Protein AF-A0A2V5Q8S5-F1 (afdb_monomer_lite)

Sequence (86 aa):
MKESKREVTLPIGHAARLAFEIDAVRAGCCQAAQVLLNKTPSDEMELEECARLDDALAQAQRILKASVRRIMLSRIKRRTRRSRAR

Radius of gyration: 21.09 Å; chains: 1; bounding box: 43×21×61 Å

Structure (mmCIF, N/CA/C/O backbone):
data_AF-A0A2V5Q8S5-F1
#
_entry.id   AF-A0A2V5Q8S5-F1
#
loop_
_atom_site.group_PDB
_atom_site.id
_atom_site.type_symbol
_atom_site.label_atom_id
_atom_site.label_alt_id
_atom_site.label_comp_id
_atom_site.label_asym_id
_atom_site.label_entity_id
_atom_site.label_seq_id
_atom_site.pdbx_PDB_ins_code
_atom_site.Cartn_x
_atom_site.Cartn_y
_atom_site.Cartn_z
_atom_site.occupancy
_atom_site.B_iso_or_equiv
_atom_site.auth_seq_id
_atom_site.auth_comp_id
_atom_site.auth_asym_id
_atom_site.auth_atom_id
_at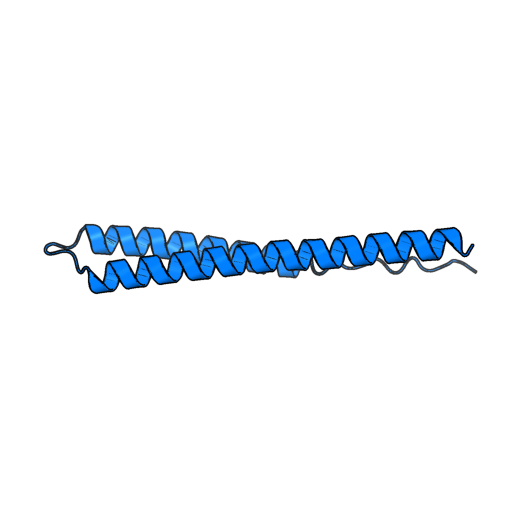om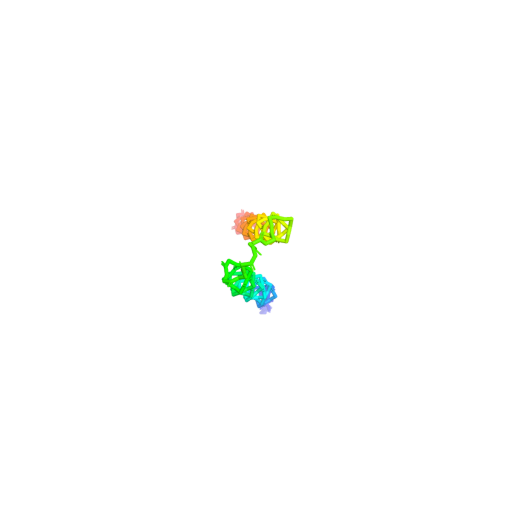_site.pdbx_PDB_model_num
ATOM 1 N N . MET A 1 1 ? 24.910 -15.099 -39.133 1.00 35.09 1 MET A N 1
ATOM 2 C CA . MET A 1 1 ? 24.815 -15.260 -37.664 1.00 35.09 1 MET A CA 1
ATOM 3 C C . MET A 1 1 ? 23.493 -14.675 -37.186 1.00 35.09 1 MET A C 1
ATOM 5 O O . MET A 1 1 ? 23.291 -13.476 -37.321 1.00 35.09 1 MET A O 1
ATOM 9 N N . LYS A 1 2 ? 22.557 -15.513 -36.722 1.00 42.88 2 LYS A N 1
ATOM 10 C CA . LYS A 1 2 ? 21.267 -15.054 -36.182 1.00 42.88 2 LYS A CA 1
ATOM 11 C C . LYS A 1 2 ? 21.501 -14.502 -34.776 1.00 42.88 2 LYS A C 1
ATOM 13 O O . LYS A 1 2 ? 21.837 -15.258 -33.872 1.00 42.88 2 LYS A O 1
ATOM 18 N N . GLU A 1 3 ? 21.352 -13.192 -34.607 1.00 49.47 3 GLU A N 1
ATOM 19 C CA . GLU A 1 3 ? 21.354 -12.555 -33.291 1.00 49.47 3 GLU A CA 1
ATOM 20 C C . GLU A 1 3 ? 20.166 -13.077 -32.488 1.00 49.47 3 GLU A C 1
ATOM 22 O O . GLU A 1 3 ? 19.009 -12.742 -32.747 1.00 49.47 3 GLU A O 1
ATOM 27 N N . SER A 1 4 ? 20.462 -13.934 -31.518 1.00 47.75 4 SER A N 1
ATOM 28 C CA . SER A 1 4 ? 19.530 -14.365 -30.492 1.00 47.75 4 SER A CA 1
ATOM 29 C C . SER A 1 4 ? 19.037 -13.126 -29.745 1.00 47.75 4 SER A C 1
ATOM 31 O O . SER A 1 4 ? 19.730 -12.549 -28.903 1.00 47.75 4 SER A O 1
ATOM 33 N N . LYS A 1 5 ? 17.819 -12.682 -30.083 1.00 52.50 5 LYS A N 1
ATOM 34 C CA . LYS A 1 5 ? 17.050 -11.729 -29.283 1.00 52.50 5 LYS A CA 1
ATOM 35 C C . LYS A 1 5 ? 16.890 -12.355 -27.900 1.00 52.50 5 LYS A C 1
ATOM 37 O O . LYS A 1 5 ? 15.988 -13.153 -27.691 1.00 52.50 5 LYS A O 1
ATOM 42 N N . ARG A 1 6 ? 17.790 -12.029 -26.967 1.00 57.50 6 ARG A N 1
ATOM 43 C CA . ARG A 1 6 ? 17.583 -12.292 -25.542 1.00 57.50 6 ARG A CA 1
ATOM 44 C C . ARG A 1 6 ? 16.285 -11.591 -25.175 1.00 57.50 6 ARG A C 1
ATOM 46 O O . ARG A 1 6 ? 16.262 -10.360 -25.100 1.00 57.50 6 ARG A O 1
ATOM 53 N N . GLU A 1 7 ? 15.213 -12.366 -25.040 1.00 53.81 7 GLU A N 1
ATOM 54 C CA . GLU A 1 7 ? 13.963 -11.882 -24.483 1.00 53.81 7 GLU A CA 1
ATOM 55 C C . GLU A 1 7 ? 14.297 -11.233 -23.153 1.00 53.81 7 GLU A C 1
ATOM 57 O O . GLU A 1 7 ? 14.877 -11.825 -22.244 1.00 53.81 7 GLU A O 1
ATOM 62 N N . VAL A 1 8 ? 14.033 -9.939 -23.101 1.00 54.75 8 VAL A N 1
ATOM 63 C CA . VAL A 1 8 ? 14.261 -9.151 -21.913 1.00 54.75 8 VAL A CA 1
ATOM 64 C C . VAL A 1 8 ? 13.123 -9.511 -20.967 1.00 54.75 8 VAL A C 1
ATOM 66 O O . VAL A 1 8 ? 12.089 -8.849 -20.965 1.00 54.75 8 VAL A O 1
ATOM 69 N N . THR A 1 9 ? 13.306 -10.566 -20.174 1.00 56.72 9 THR A N 1
ATOM 70 C CA . THR A 1 9 ? 12.436 -10.886 -19.044 1.00 56.72 9 THR A CA 1
ATOM 71 C C . THR A 1 9 ? 12.496 -9.702 -18.085 1.00 56.72 9 THR A C 1
ATOM 73 O O . THR A 1 9 ? 13.494 -9.397 -17.425 1.00 56.72 9 THR A O 1
ATOM 76 N N . LEU A 1 10 ? 11.448 -8.889 -18.123 1.00 55.34 10 LEU A N 1
ATOM 77 C CA . LEU A 1 10 ? 11.242 -7.846 -17.138 1.00 55.34 10 LEU A CA 1
ATOM 78 C C . LEU A 1 10 ? 10.829 -8.537 -15.835 1.00 55.34 10 LEU A C 1
ATOM 80 O O . LEU A 1 10 ? 9.982 -9.427 -15.885 1.00 55.34 10 LEU A O 1
ATOM 84 N N . PRO A 1 11 ? 11.285 -8.077 -14.660 1.00 65.12 11 PRO A N 1
ATOM 85 C CA . PRO A 1 11 ? 10.664 -8.472 -13.404 1.00 65.12 11 PRO A CA 1
ATOM 86 C C . PRO A 1 11 ? 9.291 -7.787 -13.246 1.00 65.12 11 PRO A C 1
ATOM 88 O O . PRO A 1 11 ? 8.911 -7.444 -12.134 1.00 65.12 11 PRO A O 1
ATOM 91 N N . ILE A 1 12 ? 8.547 -7.551 -14.345 1.00 69.12 12 ILE A N 1
ATOM 92 C CA . ILE A 1 12 ? 7.164 -7.058 -14.292 1.00 69.12 12 ILE A CA 1
ATOM 93 C C . ILE A 1 12 ? 6.351 -8.001 -13.413 1.00 69.12 12 ILE A C 1
ATOM 95 O O . ILE A 1 12 ? 5.603 -7.510 -12.585 1.00 69.12 12 ILE A O 1
ATOM 99 N N . GLY A 1 13 ? 6.561 -9.319 -13.519 1.00 80.94 13 GLY A N 1
ATOM 100 C CA . GLY A 1 13 ? 5.885 -10.290 -12.656 1.00 80.94 13 GLY A CA 1
ATOM 101 C C . GLY A 1 13 ? 6.137 -10.034 -11.168 1.00 80.94 13 GLY A C 1
ATOM 102 O O . GLY A 1 13 ? 5.191 -9.954 -10.395 1.00 80.94 13 GLY A O 1
ATOM 103 N N . HIS A 1 14 ? 7.391 -9.812 -10.767 1.00 84.38 14 HIS A N 1
ATOM 104 C CA . HIS A 1 14 ? 7.723 -9.526 -9.367 1.00 84.38 14 HIS A CA 1
ATOM 105 C C . HIS A 1 14 ? 7.202 -8.166 -8.900 1.00 84.38 14 HIS A C 1
ATOM 107 O O . HIS A 1 14 ? 6.666 -8.064 -7.805 1.00 84.38 14 HIS A O 1
ATOM 113 N N . ALA A 1 15 ? 7.328 -7.121 -9.721 1.00 89.62 15 ALA A N 1
ATOM 114 C CA . ALA A 1 15 ? 6.818 -5.801 -9.368 1.00 89.62 15 ALA A CA 1
ATOM 115 C C . ALA A 1 15 ? 5.282 -5.777 -9.295 1.00 89.62 15 ALA A C 1
ATOM 117 O O . ALA A 1 15 ? 4.726 -5.148 -8.404 1.00 89.62 15 ALA A O 1
ATOM 118 N N . ALA A 1 16 ? 4.598 -6.479 -10.200 1.00 88.38 16 ALA A N 1
ATOM 119 C CA . ALA A 1 16 ? 3.148 -6.636 -10.170 1.00 88.38 16 ALA A CA 1
ATOM 120 C C . ALA A 1 16 ? 2.701 -7.435 -8.943 1.00 88.38 16 ALA A C 1
ATOM 122 O O . ALA A 1 16 ? 1.754 -7.035 -8.275 1.00 88.38 16 ALA A O 1
ATOM 123 N N . ARG A 1 17 ? 3.423 -8.509 -8.600 1.00 92.62 17 ARG A N 1
ATOM 124 C CA . ARG A 1 17 ? 3.177 -9.282 -7.381 1.00 92.62 17 ARG A CA 1
ATOM 125 C C . ARG A 1 17 ? 3.322 -8.425 -6.124 1.00 92.62 17 ARG A C 1
ATOM 127 O O . ARG A 1 17 ? 2.416 -8.423 -5.307 1.00 92.62 17 ARG A O 1
ATOM 134 N N . LEU A 1 18 ? 4.403 -7.653 -6.003 1.00 93.69 18 LEU A N 1
ATOM 135 C CA . LEU A 1 18 ? 4.593 -6.743 -4.868 1.00 93.69 18 LEU A CA 1
ATOM 136 C C . LEU A 1 18 ? 3.503 -5.669 -4.804 1.00 93.69 18 LEU A C 1
ATOM 138 O O . LEU A 1 18 ? 3.038 -5.340 -3.721 1.00 93.69 18 LEU A O 1
ATOM 142 N N . ALA A 1 19 ? 3.080 -5.123 -5.947 1.00 94.31 19 ALA A N 1
ATOM 143 C CA . ALA A 1 19 ? 1.977 -4.168 -5.978 1.00 94.31 19 ALA A CA 1
ATOM 144 C C . ALA A 1 19 ? 0.669 -4.804 -5.478 1.00 94.31 19 ALA A C 1
ATOM 146 O O . ALA A 1 19 ? -0.011 -4.203 -4.656 1.00 94.31 19 ALA A O 1
ATOM 147 N N . PHE A 1 20 ? 0.372 -6.030 -5.917 1.00 94.56 20 PHE A N 1
ATOM 148 C CA . PHE A 1 20 ? -0.791 -6.790 -5.464 1.00 94.56 20 PHE A CA 1
ATOM 149 C C . PHE A 1 20 ? -0.736 -7.098 -3.963 1.00 94.56 20 PHE A C 1
ATOM 151 O O . PHE A 1 20 ? -1.724 -6.911 -3.264 1.00 94.56 20 PHE A O 1
ATOM 158 N N . GLU A 1 21 ? 0.420 -7.532 -3.457 1.00 96.38 21 GLU A N 1
ATOM 159 C CA . GLU A 1 21 ? 0.624 -7.791 -2.028 1.00 96.38 21 GLU A CA 1
ATOM 160 C C . GLU A 1 21 ? 0.434 -6.508 -1.201 1.00 96.38 21 GLU A C 1
ATOM 162 O O . GLU A 1 21 ? -0.258 -6.541 -0.189 1.00 96.38 21 GLU A O 1
ATOM 167 N N . ILE A 1 22 ? 0.954 -5.360 -1.657 1.00 96.69 22 ILE A N 1
ATOM 168 C CA . ILE A 1 22 ? 0.721 -4.062 -1.001 1.00 96.69 22 ILE A CA 1
ATOM 169 C C . ILE A 1 22 ? -0.773 -3.725 -0.975 1.00 96.69 22 ILE A C 1
ATOM 171 O O . ILE A 1 22 ? -1.299 -3.385 0.083 1.00 96.69 22 ILE A O 1
ATOM 175 N N . ASP A 1 23 ? -1.465 -3.831 -2.111 1.00 96.12 23 ASP A N 1
ATOM 176 C CA . ASP A 1 23 ? -2.891 -3.503 -2.199 1.00 96.12 23 ASP A CA 1
ATOM 177 C C . ASP A 1 23 ? -3.742 -4.434 -1.308 1.00 96.12 23 ASP A C 1
ATOM 179 O O . ASP A 1 23 ? -4.674 -3.974 -0.645 1.00 96.12 23 ASP A O 1
ATOM 183 N N . ALA A 1 24 ? -3.383 -5.719 -1.214 1.00 97.00 24 ALA A N 1
ATOM 184 C CA . ALA A 1 24 ? -4.034 -6.677 -0.322 1.00 97.00 24 ALA A CA 1
ATOM 185 C C . ALA A 1 24 ? -3.864 -6.304 1.161 1.00 97.00 24 ALA A C 1
ATOM 187 O O . ALA A 1 24 ? -4.832 -6.344 1.921 1.00 97.00 24 ALA A O 1
ATOM 188 N N . VAL A 1 25 ? -2.660 -5.894 1.579 1.00 96.94 25 VAL A N 1
ATOM 189 C CA . VAL A 1 25 ? -2.418 -5.463 2.967 1.00 96.94 25 VAL A CA 1
ATOM 190 C C . VAL A 1 25 ? -3.167 -4.163 3.278 1.00 96.94 25 VAL A C 1
ATOM 192 O O . VAL A 1 25 ? -3.742 -4.044 4.359 1.00 96.94 25 VAL A O 1
ATOM 195 N N . ARG A 1 26 ? -3.243 -3.216 2.333 1.00 96.06 26 ARG A N 1
ATOM 196 C CA . ARG A 1 26 ? -4.033 -1.982 2.512 1.00 96.06 26 ARG A CA 1
ATOM 197 C C . ARG A 1 26 ? -5.514 -2.278 2.724 1.00 96.06 26 ARG A C 1
ATOM 199 O O . ARG A 1 26 ? -6.116 -1.741 3.649 1.00 96.06 26 ARG A O 1
ATOM 206 N N . ALA A 1 27 ? -6.081 -3.189 1.931 1.00 95.62 27 ALA A N 1
ATOM 207 C CA . ALA A 1 27 ? -7.453 -3.650 2.135 1.00 95.62 27 ALA A CA 1
ATOM 208 C C . ALA A 1 27 ? -7.644 -4.269 3.533 1.00 95.62 27 ALA A C 1
ATOM 210 O O . ALA A 1 27 ? -8.653 -4.007 4.189 1.00 95.62 27 ALA A 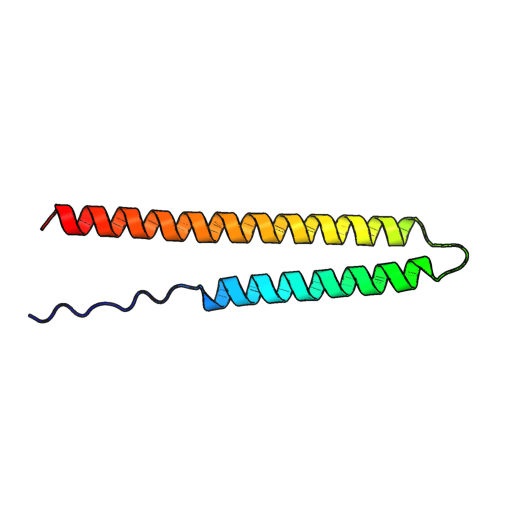O 1
ATOM 211 N N . GLY A 1 28 ? -6.650 -5.025 4.013 1.00 95.50 28 GLY A N 1
ATOM 212 C CA . GLY A 1 28 ? -6.603 -5.542 5.381 1.00 95.50 28 GLY A CA 1
ATOM 213 C C . GLY A 1 28 ? -6.606 -4.444 6.452 1.00 95.50 28 GLY A C 1
ATOM 214 O O . GLY A 1 28 ? -7.375 -4.550 7.405 1.00 95.50 28 GLY A O 1
ATOM 215 N N . CYS A 1 29 ? -5.832 -3.360 6.290 1.00 95.44 29 CYS A N 1
ATOM 216 C CA . CYS A 1 29 ? -5.867 -2.245 7.252 1.00 95.44 29 CYS A CA 1
ATOM 217 C C . CYS A 1 29 ? -7.233 -1.557 7.252 1.00 95.44 29 CYS A C 1
ATOM 219 O O . CYS A 1 29 ? -7.775 -1.298 8.318 1.00 95.44 29 CYS A O 1
ATOM 221 N N . CYS A 1 30 ? -7.856 -1.333 6.089 1.00 93.31 30 CYS A N 1
ATOM 222 C CA . CYS A 1 30 ? -9.205 -0.755 6.045 1.00 93.31 30 CYS A CA 1
ATOM 223 C C . CYS A 1 30 ? -10.229 -1.614 6.805 1.00 93.31 30 CYS A C 1
ATOM 225 O O . CYS A 1 30 ? -11.073 -1.082 7.526 1.00 93.31 30 CYS A O 1
ATOM 227 N N . GLN A 1 31 ? -10.144 -2.941 6.678 1.00 95.75 31 GLN A N 1
ATOM 228 C CA . GLN A 1 31 ? -10.993 -3.861 7.438 1.00 95.75 31 GLN A CA 1
ATOM 229 C C . GLN A 1 31 ? -10.704 -3.782 8.944 1.00 95.75 31 GLN A C 1
ATOM 231 O O . GLN A 1 31 ? -11.640 -3.698 9.738 1.00 95.75 31 GLN A O 1
ATOM 236 N N . ALA A 1 32 ? -9.428 -3.757 9.341 1.00 93.69 32 ALA A N 1
ATOM 237 C CA . ALA A 1 32 ? -9.029 -3.617 10.741 1.00 93.69 32 ALA A CA 1
ATOM 238 C C . ALA A 1 32 ? -9.513 -2.287 11.343 1.00 93.69 32 ALA A C 1
ATOM 240 O O . ALA A 1 32 ? -10.124 -2.285 12.409 1.00 93.69 32 ALA A O 1
ATOM 241 N N . ALA A 1 33 ? -9.340 -1.174 10.626 1.00 94.12 33 ALA A N 1
ATOM 242 C CA . ALA A 1 33 ? -9.841 0.138 11.019 1.00 94.12 33 ALA A CA 1
ATOM 243 C C . ALA A 1 33 ? -11.360 0.125 11.229 1.00 94.12 33 ALA A C 1
ATOM 245 O O . ALA A 1 33 ? -11.841 0.648 12.229 1.00 94.12 33 ALA A O 1
ATOM 246 N N . GLN A 1 34 ? -12.123 -0.529 10.346 1.00 94.56 34 GLN A N 1
ATOM 247 C CA . GLN A 1 34 ? -13.572 -0.652 10.516 1.00 94.56 34 GLN A CA 1
ATOM 248 C C . GLN A 1 34 ? -13.944 -1.422 11.791 1.00 94.56 34 GLN A C 1
ATOM 250 O O . GLN A 1 34 ? -14.879 -1.039 12.492 1.00 94.56 34 GLN A O 1
ATOM 255 N N . VAL A 1 35 ? -13.217 -2.496 12.110 1.00 95.25 35 VAL A N 1
ATOM 256 C CA . VAL A 1 35 ? -13.422 -3.254 13.353 1.00 95.25 35 VAL A CA 1
ATOM 257 C C . VAL A 1 35 ? -13.101 -2.393 14.575 1.00 95.25 35 VAL A C 1
ATOM 259 O O . VAL A 1 35 ? -13.853 -2.422 15.546 1.00 95.25 35 VAL A O 1
ATOM 262 N N . LEU A 1 36 ? -12.020 -1.611 14.527 1.00 93.81 36 LEU A N 1
ATOM 263 C CA . LEU A 1 36 ? -11.615 -0.708 15.606 1.00 93.81 36 LEU A CA 1
ATOM 264 C C . LEU A 1 36 ? -12.621 0.431 15.824 1.00 93.81 36 LEU A C 1
ATOM 266 O O . LEU A 1 36 ? -12.956 0.723 16.968 1.00 93.81 36 LEU A O 1
ATOM 270 N N . LEU A 1 37 ? -13.160 1.012 14.749 1.00 93.44 37 LEU A N 1
ATOM 271 C CA . LEU A 1 37 ? -14.197 2.051 14.807 1.00 93.44 37 LEU A CA 1
ATOM 272 C C . LEU A 1 37 ? -15.515 1.552 15.409 1.00 93.44 37 LEU A C 1
ATOM 274 O O . LEU A 1 37 ? -16.259 2.332 15.994 1.00 93.44 37 LEU A O 1
ATOM 278 N N . ASN A 1 38 ? -15.807 0.258 15.273 1.00 93.56 38 ASN A N 1
ATOM 279 C CA . ASN A 1 38 ? -17.012 -0.349 15.833 1.00 93.56 38 ASN A CA 1
ATOM 280 C C . ASN A 1 38 ? -16.878 -0.684 17.333 1.00 93.56 38 ASN A C 1
ATOM 282 O O . ASN A 1 38 ? -17.871 -1.073 17.948 1.00 93.56 38 ASN A O 1
ATOM 286 N N . LYS A 1 39 ? -15.680 -0.569 17.929 1.00 93.00 39 LYS A N 1
ATOM 287 C CA . LYS A 1 39 ? -15.491 -0.734 19.378 1.00 93.00 39 LYS A CA 1
ATOM 288 C C . LYS A 1 39 ? -15.954 0.526 20.112 1.00 93.00 39 LYS A C 1
ATOM 290 O O . LYS A 1 39 ? -15.664 1.640 19.684 1.00 93.00 39 LYS A O 1
ATOM 295 N N . THR A 1 40 ? -16.630 0.345 21.245 1.00 86.69 40 THR A N 1
ATOM 296 C CA . THR A 1 40 ? -17.055 1.436 22.135 1.00 86.69 40 THR A CA 1
ATOM 297 C C . THR A 1 40 ? -16.513 1.199 23.551 1.00 86.69 40 THR A C 1
ATOM 299 O O . THR A 1 40 ? -16.934 0.235 24.194 1.00 86.69 40 THR A O 1
ATOM 302 N N . PRO A 1 41 ? -15.614 2.061 24.067 1.00 86.75 41 PRO A N 1
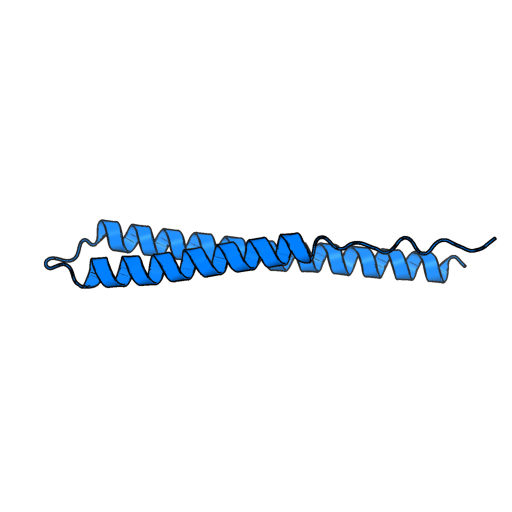ATOM 303 C CA . PRO A 1 41 ? -15.000 3.206 23.385 1.00 86.75 41 PRO A CA 1
ATOM 304 C C . PRO A 1 41 ? -14.041 2.770 22.265 1.00 86.75 41 PRO A C 1
ATOM 306 O O . PRO A 1 41 ? -13.486 1.671 22.302 1.00 86.75 41 PRO A O 1
ATOM 309 N N . SER A 1 42 ? -13.866 3.632 21.265 1.00 88.00 42 SER A N 1
ATOM 310 C CA . SER A 1 42 ? -12.889 3.414 20.199 1.00 88.00 42 SER A CA 1
ATOM 311 C C . SER A 1 42 ? -11.475 3.518 20.761 1.00 88.00 42 SER A C 1
ATOM 313 O O . SER A 1 42 ? -11.180 4.429 21.535 1.00 88.00 42 SER A O 1
ATOM 315 N N . ASP A 1 43 ? -10.601 2.606 20.348 1.00 92.44 43 ASP A N 1
ATOM 316 C CA . ASP A 1 43 ? -9.189 2.636 20.720 1.00 92.44 43 ASP A CA 1
ATOM 317 C C . ASP A 1 43 ? -8.425 3.563 19.763 1.00 92.44 43 ASP A C 1
ATOM 319 O O . ASP A 1 43 ? -8.108 3.194 18.630 1.00 92.44 43 ASP A O 1
ATOM 323 N N . GLU A 1 44 ? -8.194 4.803 20.198 1.00 92.06 44 GLU A N 1
ATOM 324 C CA . GLU A 1 44 ? -7.520 5.830 19.394 1.00 92.06 44 GLU A CA 1
ATOM 325 C C . GLU A 1 44 ? -6.080 5.443 19.033 1.00 92.06 44 GLU A C 1
ATOM 327 O O . GLU A 1 44 ? -5.620 5.760 17.936 1.00 92.06 44 GLU A O 1
ATOM 332 N N . MET A 1 45 ? -5.386 4.718 19.915 1.00 95.00 45 MET A N 1
ATOM 333 C CA . MET A 1 45 ? -3.999 4.307 19.696 1.00 95.00 45 MET A CA 1
ATOM 334 C C . MET A 1 45 ? -3.907 3.277 18.566 1.00 95.00 45 MET A C 1
ATOM 336 O O . MET A 1 45 ? -3.080 3.413 17.664 1.00 95.00 45 MET A O 1
ATOM 340 N N . GLU A 1 46 ? -4.792 2.281 18.580 1.00 94.25 46 GLU A N 1
ATOM 341 C CA . GLU A 1 46 ? -4.882 1.269 17.520 1.00 94.25 46 GLU A CA 1
ATOM 342 C C . GLU A 1 46 ? -5.294 1.890 16.171 1.00 94.25 46 GLU A C 1
ATOM 344 O O . GLU A 1 46 ? -4.795 1.503 15.109 1.00 94.25 46 GLU A O 1
ATOM 349 N N . LEU A 1 47 ? -6.182 2.892 16.188 1.00 94.38 47 LEU A N 1
ATOM 350 C CA . LEU A 1 47 ? -6.568 3.632 14.981 1.00 94.38 47 LEU A CA 1
ATOM 351 C C . LEU A 1 47 ? -5.400 4.441 14.406 1.00 94.38 47 LEU A C 1
ATOM 353 O O . LEU A 1 47 ? -5.194 4.434 13.189 1.00 94.38 47 LEU A O 1
ATOM 357 N N . GLU A 1 48 ? -4.615 5.099 15.261 1.00 95.75 48 GLU A N 1
ATOM 358 C CA . GLU A 1 48 ? -3.401 5.797 14.839 1.00 95.75 48 GLU A CA 1
ATOM 359 C C . GLU A 1 48 ? -2.372 4.816 14.256 1.00 95.75 48 GLU A C 1
ATOM 361 O O . GLU A 1 48 ? -1.742 5.103 13.235 1.00 95.75 48 GLU A O 1
ATOM 366 N N . GLU A 1 49 ? -2.221 3.630 14.847 1.00 95.31 49 GLU A N 1
ATOM 367 C CA . GLU A 1 49 ? -1.320 2.608 14.321 1.00 95.31 49 GLU A CA 1
ATOM 368 C C . GLU A 1 49 ? -1.743 2.107 12.933 1.00 95.31 49 GLU A C 1
ATOM 370 O O . GLU A 1 49 ? -0.896 2.056 12.033 1.00 95.31 49 GLU A O 1
ATOM 375 N N . CYS A 1 50 ? -3.033 1.828 12.699 1.00 95.38 50 CYS A N 1
ATOM 376 C CA . CYS A 1 50 ? -3.489 1.466 11.349 1.00 95.38 50 CYS A CA 1
ATOM 377 C C . CYS A 1 50 ? -3.315 2.625 10.354 1.00 95.38 50 CYS A C 1
ATOM 379 O O . CYS A 1 50 ? -2.895 2.392 9.219 1.00 95.38 50 CYS A O 1
ATOM 381 N N . ALA A 1 51 ? -3.534 3.879 10.762 1.00 94.50 51 ALA A N 1
ATOM 382 C CA . ALA A 1 51 ? -3.261 5.027 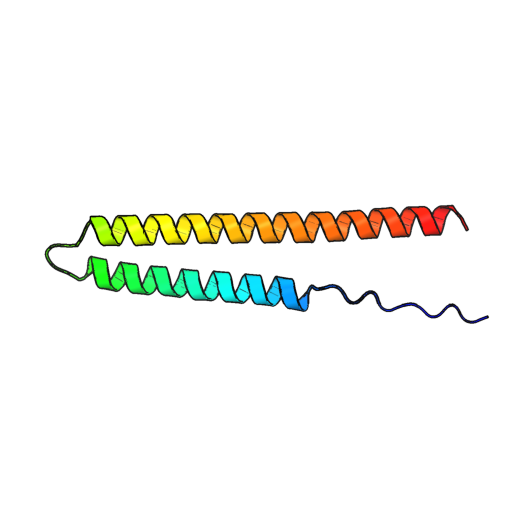9.896 1.00 94.50 51 ALA A CA 1
ATOM 383 C C . ALA A 1 51 ? -1.776 5.092 9.481 1.00 94.50 51 ALA A C 1
ATOM 385 O O . ALA A 1 51 ? -1.465 5.202 8.292 1.00 94.50 51 ALA A O 1
ATOM 386 N N . ARG A 1 52 ? -0.849 4.924 10.437 1.00 97.06 52 ARG A N 1
ATOM 387 C CA . ARG A 1 52 ? 0.599 4.879 10.158 1.00 97.06 52 ARG A CA 1
ATOM 388 C C . ARG A 1 52 ? 0.978 3.719 9.236 1.00 97.06 52 ARG A C 1
ATOM 390 O O . ARG A 1 52 ? 1.854 3.877 8.380 1.00 97.06 52 ARG A O 1
ATOM 397 N N . LEU A 1 53 ? 0.328 2.564 9.385 1.00 96.50 53 LEU A N 1
ATOM 398 C CA . LEU A 1 53 ? 0.547 1.411 8.513 1.00 96.50 53 LEU A CA 1
ATOM 399 C C . LEU A 1 53 ? 0.093 1.694 7.070 1.00 96.50 53 LEU A C 1
ATOM 401 O O . LEU A 1 53 ? 0.851 1.405 6.139 1.00 96.50 53 LEU A O 1
ATOM 405 N N . ASP A 1 54 ? -1.093 2.279 6.858 1.00 95.81 54 ASP A N 1
ATOM 406 C CA . ASP A 1 54 ? -1.562 2.616 5.502 1.00 95.81 54 ASP A CA 1
ATOM 407 C C . ASP A 1 54 ? -0.650 3.647 4.821 1.00 95.81 54 ASP A C 1
ATOM 409 O O . ASP A 1 54 ? -0.295 3.483 3.649 1.00 95.81 54 ASP A O 1
ATOM 413 N N . ASP A 1 55 ? -0.178 4.652 5.563 1.00 96.81 55 ASP A N 1
ATOM 414 C CA . ASP A 1 55 ? 0.770 5.647 5.051 1.00 96.81 55 ASP A CA 1
ATOM 415 C C . ASP A 1 55 ? 2.089 5.011 4.589 1.00 96.81 55 ASP A C 1
ATOM 417 O O . ASP A 1 55 ? 2.604 5.325 3.501 1.00 96.81 55 ASP A O 1
ATOM 421 N N . ALA A 1 56 ? 2.622 4.071 5.376 1.00 97.62 56 ALA A N 1
ATOM 422 C CA . ALA A 1 56 ? 3.822 3.319 5.024 1.00 97.62 56 ALA A CA 1
ATOM 423 C C . ALA A 1 56 ? 3.608 2.470 3.757 1.00 97.62 56 ALA A C 1
ATOM 425 O O . ALA A 1 56 ? 4.455 2.465 2.854 1.00 97.62 56 ALA A O 1
ATOM 426 N N . LEU A 1 57 ? 2.453 1.809 3.626 1.00 97.19 57 LEU A N 1
ATOM 427 C CA . LEU A 1 57 ? 2.092 1.031 2.435 1.00 97.19 57 LEU A CA 1
ATOM 428 C C . LEU A 1 57 ? 1.937 1.925 1.197 1.00 97.19 57 LEU A C 1
ATOM 430 O O . LEU A 1 57 ? 2.453 1.606 0.118 1.00 97.19 57 LEU A O 1
ATOM 434 N N . ALA A 1 58 ? 1.308 3.092 1.342 1.00 95.75 58 ALA A N 1
ATOM 435 C CA . ALA A 1 58 ? 1.201 4.084 0.278 1.00 95.75 58 ALA A CA 1
ATOM 436 C C . ALA A 1 58 ? 2.584 4.613 -0.150 1.00 95.75 58 ALA A C 1
ATOM 438 O O . ALA A 1 58 ? 2.846 4.843 -1.339 1.00 95.75 58 ALA A O 1
ATOM 439 N N . GLN A 1 59 ? 3.512 4.797 0.794 1.00 97.62 59 GLN A N 1
ATOM 440 C CA . GLN A 1 59 ? 4.899 5.147 0.488 1.00 97.62 59 GLN A CA 1
ATOM 441 C C . GLN A 1 59 ? 5.625 4.020 -0.262 1.00 97.62 59 GLN A C 1
ATOM 443 O O . GLN A 1 59 ? 6.251 4.288 -1.294 1.00 97.62 59 GLN A O 1
ATOM 448 N N . ALA A 1 60 ? 5.485 2.769 0.179 1.00 96.62 60 ALA A N 1
ATOM 449 C CA . ALA A 1 60 ? 6.062 1.606 -0.493 1.00 96.62 60 ALA A CA 1
ATOM 450 C C . ALA A 1 60 ? 5.579 1.497 -1.952 1.00 96.62 60 ALA A C 1
ATOM 452 O O . ALA A 1 60 ? 6.388 1.336 -2.873 1.00 96.62 60 ALA A O 1
ATOM 453 N N . GLN A 1 61 ? 4.279 1.699 -2.196 1.00 95.88 61 GLN A N 1
ATOM 454 C CA . GLN A 1 61 ? 3.702 1.678 -3.542 1.00 95.88 61 GLN A CA 1
ATOM 455 C C . GLN A 1 61 ? 4.281 2.785 -4.441 1.00 95.88 61 GLN A C 1
ATOM 457 O O . GLN A 1 61 ? 4.578 2.552 -5.620 1.00 95.88 61 GLN A O 1
ATOM 462 N N . ARG A 1 62 ? 4.489 3.994 -3.898 1.00 96.31 62 ARG A N 1
ATOM 463 C CA . ARG A 1 62 ? 5.137 5.109 -4.617 1.00 96.31 62 ARG A CA 1
ATOM 464 C C . ARG A 1 62 ? 6.582 4.774 -4.995 1.00 96.31 62 ARG A C 1
ATOM 466 O O . ARG A 1 62 ? 6.977 4.994 -6.145 1.00 96.31 62 ARG A O 1
ATOM 473 N N . ILE A 1 63 ? 7.350 4.198 -4.070 1.00 97.06 63 ILE A N 1
ATOM 474 C CA . ILE A 1 63 ? 8.744 3.784 -4.301 1.00 97.06 63 ILE A CA 1
ATOM 475 C C . ILE A 1 63 ? 8.822 2.698 -5.377 1.00 97.06 63 ILE A C 1
ATOM 477 O O . ILE A 1 63 ? 9.660 2.783 -6.284 1.00 97.06 63 ILE A O 1
ATOM 481 N N . LEU A 1 64 ? 7.927 1.710 -5.329 1.00 94.31 64 LEU A N 1
ATOM 482 C CA . LEU A 1 64 ? 7.849 0.642 -6.322 1.00 94.31 64 LEU A CA 1
ATOM 483 C C . LEU A 1 64 ? 7.586 1.207 -7.725 1.00 94.31 64 LEU A C 1
ATOM 485 O O . LEU A 1 64 ? 8.352 0.935 -8.655 1.00 94.31 64 LEU A O 1
ATOM 489 N N . LYS A 1 65 ? 6.572 2.073 -7.872 1.00 92.81 65 LYS A N 1
ATOM 490 C CA . LYS A 1 65 ? 6.248 2.749 -9.143 1.00 92.81 65 LYS A CA 1
ATOM 491 C C . LYS A 1 65 ? 7.439 3.548 -9.683 1.00 92.81 65 LYS A C 1
ATOM 493 O O . LYS A 1 65 ? 7.792 3.426 -10.860 1.00 92.81 65 LYS A O 1
ATOM 498 N N . ALA A 1 66 ? 8.099 4.332 -8.829 1.00 94.88 66 ALA A N 1
ATOM 499 C CA . ALA A 1 66 ? 9.267 5.122 -9.214 1.00 94.88 66 ALA A CA 1
ATOM 500 C C . ALA A 1 66 ? 10.443 4.242 -9.678 1.00 94.88 66 ALA A C 1
ATOM 502 O O . ALA A 1 66 ? 11.099 4.547 -10.681 1.00 94.88 66 ALA A O 1
ATOM 503 N N . SER A 1 67 ? 10.682 3.128 -8.985 1.00 93.12 67 SER A N 1
ATOM 504 C CA . SER A 1 67 ? 11.753 2.175 -9.289 1.00 93.12 67 SER A CA 1
ATOM 505 C C . SER A 1 67 ? 11.523 1.469 -10.624 1.00 93.12 67 SER A C 1
ATOM 507 O O . SER A 1 67 ? 12.415 1.456 -11.479 1.00 93.12 67 SER A O 1
ATOM 509 N N . VAL A 1 68 ? 10.305 0.972 -10.861 1.00 91.19 68 VAL A N 1
A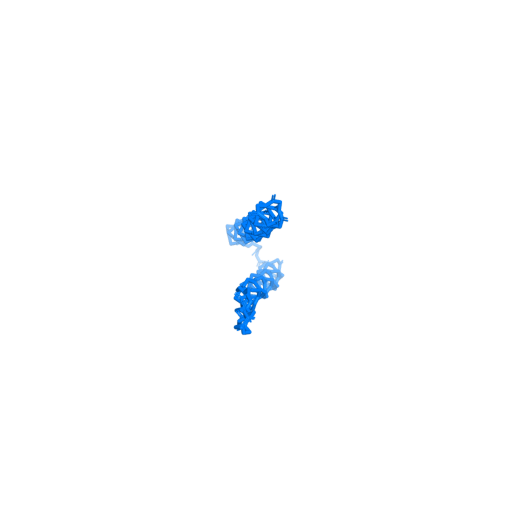TOM 510 C CA . VAL A 1 68 ? 9.913 0.360 -12.140 1.00 91.19 68 VAL A CA 1
ATOM 511 C C . VAL A 1 68 ? 10.084 1.356 -13.287 1.00 91.19 68 VAL A C 1
ATOM 513 O O . VAL A 1 68 ? 10.747 1.043 -14.281 1.00 91.19 68 VAL A O 1
ATOM 516 N N . ARG A 1 69 ? 9.594 2.595 -13.128 1.00 90.88 69 ARG A N 1
ATOM 517 C CA . ARG A 1 69 ? 9.767 3.661 -14.128 1.00 90.88 69 ARG A CA 1
ATOM 518 C C . ARG A 1 69 ? 11.242 3.918 -14.438 1.00 90.88 69 ARG A C 1
ATOM 520 O O . ARG A 1 69 ? 11.619 4.001 -15.608 1.00 90.88 69 ARG A O 1
ATOM 527 N N . ARG A 1 70 ? 12.099 4.017 -13.416 1.00 91.75 70 ARG A N 1
ATOM 528 C CA . ARG A 1 70 ? 13.546 4.239 -13.588 1.00 91.75 70 ARG A CA 1
ATOM 529 C C . ARG A 1 70 ? 14.201 3.109 -14.385 1.00 91.75 70 ARG A C 1
ATOM 531 O O . ARG A 1 70 ? 14.987 3.382 -15.297 1.00 91.75 70 ARG A O 1
ATOM 538 N N . ILE A 1 71 ? 13.854 1.858 -14.085 1.00 88.56 71 ILE A N 1
ATOM 539 C CA . ILE A 1 71 ? 14.356 0.681 -14.807 1.00 88.56 71 ILE A CA 1
ATOM 540 C C . ILE A 1 71 ? 13.906 0.715 -16.273 1.00 88.56 71 ILE A C 1
ATOM 542 O O . ILE A 1 71 ? 14.733 0.525 -17.169 1.00 88.56 71 ILE A O 1
ATOM 546 N N . MET A 1 72 ? 12.628 1.005 -16.534 1.00 86.81 72 MET A N 1
ATOM 547 C CA . MET A 1 72 ? 12.092 1.103 -17.897 1.00 86.81 72 MET A CA 1
ATOM 548 C C . MET A 1 72 ? 12.805 2.187 -18.714 1.00 86.81 72 MET A C 1
ATOM 550 O O . MET A 1 72 ? 13.296 1.909 -19.810 1.00 86.81 72 MET A O 1
ATOM 554 N N . LEU A 1 73 ? 12.954 3.396 -18.161 1.00 89.38 73 LEU A N 1
ATOM 555 C CA . LEU A 1 73 ? 13.654 4.498 -18.829 1.00 89.38 73 LEU A CA 1
ATOM 556 C C . LEU A 1 73 ? 15.130 4.172 -19.100 1.00 89.38 73 LEU A C 1
ATOM 558 O O . LEU A 1 73 ? 15.643 4.476 -20.178 1.00 89.38 73 LEU A O 1
ATOM 562 N N . SER A 1 74 ? 15.817 3.520 -18.156 1.00 88.00 74 SER A N 1
ATOM 563 C CA . SER A 1 74 ? 17.205 3.070 -18.335 1.00 88.00 74 SER A CA 1
ATOM 564 C C . SER A 1 74 ? 17.339 2.093 -19.509 1.00 88.00 74 SER A C 1
ATOM 566 O O . SER A 1 74 ? 18.253 2.212 -20.329 1.00 88.00 74 SER A O 1
ATOM 568 N N . ARG A 1 75 ? 16.387 1.163 -19.655 1.00 83.06 75 ARG A N 1
ATOM 569 C CA . ARG A 1 75 ? 16.360 0.204 -20.769 1.00 83.06 75 ARG A CA 1
ATOM 570 C C . ARG A 1 75 ? 16.102 0.882 -22.113 1.00 83.06 75 ARG A C 1
ATOM 572 O O . ARG A 1 75 ? 16.822 0.587 -23.066 1.00 83.06 75 ARG A O 1
ATOM 579 N N . ILE A 1 76 ? 15.147 1.814 -22.181 1.00 85.44 76 ILE A N 1
ATOM 580 C CA . ILE A 1 76 ? 14.875 2.598 -23.398 1.00 85.44 76 ILE A CA 1
ATOM 581 C C . ILE A 1 76 ? 16.148 3.333 -23.836 1.00 85.44 76 ILE A C 1
ATOM 583 O O . ILE A 1 76 ? 16.603 3.140 -24.961 1.00 85.44 76 ILE A O 1
ATOM 587 N N . LYS A 1 77 ? 16.803 4.062 -22.919 1.00 86.25 77 LYS A N 1
ATOM 588 C CA . LYS A 1 77 ? 18.065 4.772 -23.200 1.00 86.25 77 LYS A CA 1
ATOM 589 C C . LYS A 1 77 ? 19.169 3.839 -23.720 1.00 86.25 77 LYS A C 1
ATOM 591 O O . LYS A 1 77 ? 19.872 4.191 -24.667 1.00 86.25 77 LYS A O 1
ATOM 596 N N . ARG A 1 78 ? 19.325 2.641 -23.137 1.00 82.25 78 ARG A N 1
ATOM 597 C CA . ARG A 1 78 ? 20.300 1.634 -23.609 1.00 82.25 78 ARG A CA 1
ATOM 598 C C . ARG A 1 78 ? 19.979 1.127 -25.016 1.00 82.25 78 ARG A C 1
ATOM 600 O O . ARG A 1 78 ? 20.898 0.970 -25.818 1.00 82.25 78 ARG A O 1
ATOM 607 N N . ARG A 1 79 ? 18.702 0.883 -25.324 1.00 79.81 79 ARG A N 1
ATOM 608 C CA . ARG A 1 79 ? 18.268 0.422 -26.651 1.00 79.81 79 ARG A CA 1
ATOM 609 C C . ARG A 1 79 ? 18.544 1.476 -27.723 1.00 79.81 79 ARG A C 1
ATOM 611 O O . ARG A 1 79 ? 19.134 1.133 -28.740 1.00 79.81 79 ARG A O 1
ATOM 618 N N . THR A 1 80 ? 18.223 2.743 -27.456 1.00 77.62 80 THR A N 1
ATOM 619 C CA . THR A 1 80 ? 18.485 3.861 -28.379 1.00 77.62 80 THR A CA 1
ATOM 620 C C . THR A 1 80 ? 19.980 4.072 -28.641 1.00 77.62 80 THR A C 1
ATOM 622 O O . THR A 1 80 ? 20.373 4.374 -29.764 1.00 77.62 80 THR A O 1
ATOM 625 N N . ARG A 1 81 ? 20.845 3.888 -27.631 1.00 76.12 81 ARG A N 1
ATOM 626 C CA . ARG A 1 81 ? 22.306 3.951 -27.832 1.00 76.12 81 ARG A CA 1
ATOM 627 C C . ARG A 1 81 ? 22.817 2.816 -28.718 1.00 76.12 81 ARG A C 1
ATOM 629 O O . ARG A 1 81 ? 23.603 3.070 -29.619 1.00 76.12 81 ARG A O 1
ATOM 636 N N . ARG A 1 82 ? 22.349 1.582 -28.498 1.00 73.88 82 ARG A N 1
ATOM 637 C CA . ARG A 1 82 ? 22.735 0.425 -29.327 1.00 73.88 82 ARG A CA 1
ATOM 638 C C . ARG A 1 82 ? 22.256 0.537 -30.774 1.00 73.88 82 ARG A C 1
ATOM 640 O O . ARG A 1 82 ? 22.952 0.054 -31.652 1.00 73.88 82 ARG A O 1
ATOM 647 N N . SER A 1 83 ? 21.101 1.158 -31.022 1.00 70.81 83 SER A N 1
ATOM 648 C CA . SER A 1 83 ? 20.587 1.356 -32.384 1.00 70.81 83 SER A CA 1
ATOM 649 C C . SER A 1 83 ? 21.260 2.497 -33.146 1.00 70.81 83 SER A C 1
ATOM 651 O O . SER A 1 83 ? 21.169 2.506 -34.359 1.00 70.81 83 SER A O 1
ATOM 653 N N . ARG A 1 84 ? 21.885 3.467 -32.460 1.00 65.56 84 ARG A N 1
ATOM 654 C CA . ARG A 1 84 ? 22.670 4.546 -33.097 1.00 65.56 84 ARG A CA 1
ATOM 655 C C . ARG A 1 84 ? 24.129 4.168 -33.376 1.00 65.56 84 ARG A C 1
ATOM 657 O O . ARG A 1 84 ? 24.804 4.893 -34.088 1.00 65.56 84 ARG A O 1
ATOM 664 N N . ALA A 1 85 ? 24.625 3.103 -32.748 1.00 60.78 85 ALA A N 1
ATOM 665 C CA . ALA A 1 85 ? 25.993 2.606 -32.908 1.00 60.78 85 ALA A CA 1
ATOM 666 C C . ALA A 1 85 ? 26.115 1.489 -33.968 1.00 60.78 85 ALA A C 1
ATOM 668 O O . ALA A 1 85 ? 27.191 0.920 -34.123 1.00 60.78 85 ALA A O 1
ATOM 669 N N . ARG A 1 86 ? 25.010 1.150 -34.640 1.00 52.03 86 ARG A N 1
ATOM 670 C CA . ARG A 1 86 ? 24.947 0.322 -35.849 1.00 52.03 86 ARG A CA 1
ATOM 671 C C . ARG A 1 86 ? 24.535 1.208 -37.007 1.00 52.03 86 ARG A C 1
ATOM 673 O O . ARG A 1 86 ? 24.969 0.892 -38.128 1.00 52.03 86 ARG A O 1
#

pLDDT: mean 85.24, std 15.53, range [35.09, 97.62]

Secondary structure (DSSP, 8-state):
----------THHHHHHHHHHHHHHHHHHHHHHHHHHTSSS--HHHHHHHHHHHHHHHHHHHHHHHHHHHHHHHHHHHHHHHHH--

Foldseek 3Di:
DDPPPPPPPDVPVVLVVLLVVLVVVLVVLVVVLVVQVPDVVRDVVVNVVSVVVNVVSVVVNVVSVVVSVVVVVVVVVVVVVVVVVD